Protein AF-A0A4R6YF01-F1 (afdb_monomer_lite)

Organism: NCBI:txid69279

Secondary structure (DSSP, 8-state):
------HHHHHHHHHS----S-TTS--BHHHHHHHHHHHT-TTHHHHHHHHTTSTTGGGSBHHHHHHHHHHHHHHHHTTS-TTS-HHHHHHHHHHHHHHHHHHTT-TT--------

Foldseek 3Di:
DDPDCDPVNVVVVVVPPPPDPPPPAQWWQVSLLVLCVVVVHPCSVLSQVLLVVDPCRRRDTLVVLLVVLVVVLVCVVVVNCVVQDPVNSVSSVVNNVSSVCRRVVNRPDDPPPPDD

Structure (mmCIF, N/CA/C/O backbone):
data_AF-A0A4R6YF01-F1
#
_entry.id   AF-A0A4R6YF01-F1
#
loop_
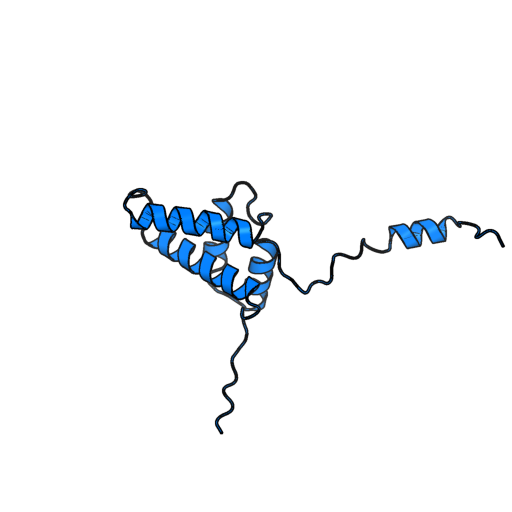_atom_site.group_PDB
_atom_site.id
_atom_site.type_symbol
_atom_site.label_atom_id
_atom_site.label_alt_id
_atom_site.label_comp_id
_atom_site.label_asym_id
_atom_site.label_entity_id
_atom_site.label_seq_id
_atom_site.pdbx_PDB_ins_code
_atom_site.Cartn_x
_atom_site.Cartn_y
_atom_site.Cartn_z
_atom_site.occupancy
_atom_site.B_iso_or_equiv
_atom_site.auth_seq_id
_atom_site.auth_comp_id
_atom_site.auth_asym_id
_atom_site.auth_atom_id
_atom_site.pdbx_PDB_model_num
ATOM 1 N N . MET A 1 1 ? -53.105 -9.543 14.728 1.00 43.69 1 MET A N 1
ATOM 2 C CA . MET A 1 1 ? -52.977 -8.080 14.882 1.00 43.69 1 MET A CA 1
ATOM 3 C C . MET A 1 1 ? -52.207 -7.571 13.670 1.00 43.69 1 MET A C 1
ATOM 5 O O . MET A 1 1 ? -51.077 -8.017 13.506 1.00 43.69 1 MET A O 1
ATOM 9 N N . PRO A 1 2 ? -52.797 -6.772 12.767 1.00 48.25 2 PRO A N 1
ATOM 10 C CA . PRO A 1 2 ? -52.062 -6.227 11.632 1.00 48.25 2 PRO A CA 1
ATOM 11 C C . PRO A 1 2 ? -5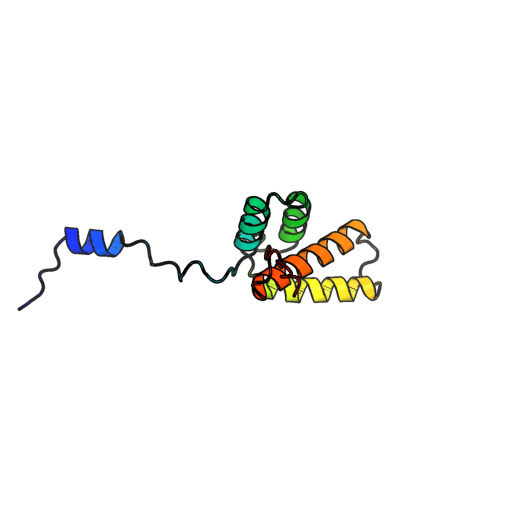1.160 -5.096 12.141 1.00 48.25 2 PRO A C 1
ATOM 13 O O . PRO A 1 2 ? -51.630 -4.195 12.831 1.00 48.25 2 PRO A O 1
ATOM 16 N N . HIS A 1 3 ? -49.859 -5.169 11.864 1.00 54.09 3 HIS A N 1
ATOM 17 C CA . HIS A 1 3 ? -48.935 -4.085 12.188 1.00 54.09 3 HIS A CA 1
ATOM 18 C C . HIS A 1 3 ? -49.202 -2.923 11.229 1.00 54.09 3 HIS A C 1
ATOM 20 O O . HIS A 1 3 ? -48.913 -3.014 10.037 1.00 54.09 3 HIS A O 1
ATOM 26 N N . GLU A 1 4 ? -49.802 -1.855 11.744 1.00 56.19 4 GLU A N 1
ATOM 27 C CA . GLU A 1 4 ? -50.005 -0.612 11.009 1.00 56.19 4 GLU A CA 1
ATOM 28 C C . GLU A 1 4 ? -48.633 0.019 10.739 1.00 56.19 4 GLU A C 1
ATOM 30 O O . GLU A 1 4 ? -47.921 0.437 11.654 1.00 56.19 4 GLU A O 1
ATOM 35 N N . VAL A 1 5 ? -48.219 0.018 9.473 1.00 60.16 5 VAL A N 1
ATOM 36 C CA . VAL A 1 5 ? -46.959 0.621 9.040 1.00 60.16 5 VAL A CA 1
ATOM 37 C C . VAL A 1 5 ? -47.160 2.133 9.019 1.00 60.16 5 VAL A C 1
ATOM 39 O O . VAL A 1 5 ? -47.642 2.704 8.042 1.00 60.16 5 VAL A O 1
ATOM 42 N N . THR A 1 6 ? -46.842 2.791 10.131 1.00 72.81 6 THR A N 1
ATOM 43 C CA . THR A 1 6 ? -46.938 4.247 10.236 1.00 72.81 6 THR A CA 1
ATOM 44 C C . THR A 1 6 ? -45.825 4.916 9.432 1.00 72.81 6 THR A C 1
ATOM 46 O O . THR A 1 6 ? -44.720 4.386 9.275 1.00 72.81 6 THR A O 1
ATOM 49 N N . ARG A 1 7 ? -46.108 6.118 8.916 1.00 62.41 7 ARG A N 1
ATOM 50 C CA . ARG A 1 7 ? -45.147 6.933 8.154 1.00 62.41 7 ARG A CA 1
ATOM 51 C C . ARG A 1 7 ? -43.837 7.143 8.924 1.00 62.41 7 ARG A C 1
ATOM 53 O O . ARG A 1 7 ? -42.765 7.078 8.328 1.00 62.41 7 ARG A O 1
ATOM 60 N N . ASP A 1 8 ? -43.927 7.302 10.240 1.00 65.06 8 ASP A N 1
ATOM 61 C CA . ASP A 1 8 ? -42.770 7.472 11.121 1.00 65.06 8 ASP A CA 1
ATOM 62 C C . ASP A 1 8 ? -41.971 6.174 11.304 1.00 65.06 8 ASP A C 1
ATOM 64 O O . ASP A 1 8 ? -40.744 6.219 11.375 1.00 65.06 8 ASP A O 1
ATOM 68 N N . GLY A 1 9 ? -42.625 5.006 11.283 1.00 63.56 9 GLY A N 1
ATOM 69 C CA . GLY A 1 9 ? -41.950 3.704 11.280 1.00 63.56 9 GLY A CA 1
ATOM 70 C C . GLY A 1 9 ? -41.148 3.458 9.999 1.00 63.56 9 GLY A C 1
ATOM 71 O O . GLY A 1 9 ? -40.024 2.963 10.057 1.00 63.56 9 GLY A O 1
ATOM 72 N N . LEU A 1 10 ? -41.677 3.882 8.845 1.00 66.12 10 LEU A N 1
ATOM 73 C CA . LEU A 1 10 ? -40.956 3.837 7.566 1.00 66.12 10 LEU A CA 1
ATOM 74 C C . LEU A 1 10 ? -39.779 4.812 7.536 1.00 66.12 10 LEU A C 1
ATOM 76 O O . LEU A 1 10 ? -38.696 4.444 7.088 1.00 66.12 10 LEU A O 1
ATOM 80 N N . ILE A 1 11 ? -39.959 6.037 8.040 1.00 63.62 11 ILE A N 1
ATOM 81 C CA . ILE A 1 11 ? -38.863 7.009 8.131 1.00 63.62 11 ILE A CA 1
ATOM 82 C C . ILE A 1 11 ? -37.790 6.493 9.088 1.00 63.62 11 ILE A C 1
ATOM 84 O O . ILE A 1 11 ? -36.619 6.565 8.737 1.00 63.62 11 ILE A O 1
ATOM 88 N N . SER A 1 12 ? -38.155 5.907 10.233 1.00 59.16 12 SER A N 1
ATOM 89 C CA . SER A 1 12 ? -37.211 5.293 11.177 1.00 59.16 12 SER A CA 1
ATOM 90 C C . SER A 1 12 ? -36.440 4.124 10.552 1.00 59.16 12 SER A C 1
ATOM 92 O O . SER A 1 12 ? -35.219 4.071 10.668 1.00 59.16 12 SER A O 1
ATOM 94 N N . ALA A 1 13 ? -37.108 3.247 9.798 1.00 60.91 13 ALA A N 1
ATOM 95 C CA . ALA A 1 13 ? -36.460 2.145 9.083 1.00 60.91 13 ALA A CA 1
ATOM 96 C C . ALA A 1 13 ? -35.530 2.616 7.947 1.00 60.91 13 ALA A C 1
ATOM 98 O O . ALA A 1 13 ? -34.523 1.972 7.672 1.00 60.91 13 ALA A O 1
ATOM 99 N N . LEU A 1 14 ? -35.835 3.748 7.301 1.00 58.09 14 LEU A N 1
ATOM 100 C CA . LEU A 1 14 ? -34.994 4.350 6.256 1.00 58.09 14 LEU A CA 1
ATOM 101 C C . LEU A 1 14 ? -33.888 5.269 6.815 1.00 58.09 14 LEU A C 1
ATOM 103 O O . LEU A 1 14 ? -32.897 5.519 6.132 1.00 58.09 14 LEU A O 1
ATOM 107 N N . THR A 1 15 ? -34.048 5.783 8.041 1.00 56.84 15 THR A N 1
ATOM 108 C CA . THR A 1 15 ? -33.043 6.593 8.763 1.00 56.84 15 THR A CA 1
ATOM 109 C C . THR A 1 15 ? -32.159 5.775 9.691 1.00 56.84 15 THR A C 1
ATOM 111 O O . THR A 1 15 ? -31.113 6.279 10.112 1.00 56.84 15 THR A O 1
ATOM 114 N N . GLN A 1 16 ? -32.490 4.504 9.945 1.00 49.59 16 GLN A N 1
ATOM 115 C CA . GLN A 1 16 ? -31.484 3.500 10.261 1.00 49.59 16 GLN A CA 1
ATOM 116 C C . GLN A 1 16 ? -30.505 3.501 9.091 1.00 49.59 16 GLN A C 1
ATOM 118 O O . GLN A 1 16 ? -30.746 2.881 8.056 1.00 49.59 16 GLN A O 1
ATOM 123 N N . LYS A 1 17 ? -29.420 4.280 9.239 1.00 48.25 17 LYS A N 1
ATOM 124 C CA . LYS A 1 17 ? -28.246 4.227 8.367 1.00 48.25 17 LYS A CA 1
ATOM 125 C C . LYS A 1 17 ? -28.054 2.754 8.039 1.00 48.25 17 LYS A C 1
ATOM 127 O O . LYS A 1 17 ? -27.967 1.994 9.009 1.00 48.25 17 LYS A O 1
ATOM 132 N N . PRO A 1 18 ? -28.022 2.356 6.750 1.00 46.59 18 PRO A N 1
ATOM 133 C CA . PRO A 1 18 ? -27.778 0.968 6.398 1.00 46.59 18 PRO A CA 1
ATOM 134 C C . PRO A 1 18 ? -26.582 0.573 7.231 1.00 46.59 18 PRO A C 1
ATOM 136 O O . PRO A 1 18 ? -25.574 1.286 7.195 1.00 46.59 18 PRO A O 1
ATOM 139 N N . THR A 1 19 ? -26.771 -0.413 8.103 1.00 46.88 19 THR A N 1
ATOM 140 C CA . THR A 1 19 ? -25.764 -0.828 9.062 1.00 46.88 19 THR A CA 1
ATOM 141 C C . THR A 1 19 ? -24.608 -1.296 8.205 1.00 46.88 19 THR A C 1
ATOM 143 O O . THR A 1 19 ? -24.588 -2.412 7.689 1.00 46.88 19 THR A O 1
ATOM 146 N N . LEU A 1 20 ? -23.695 -0.358 7.939 1.00 46.84 20 LEU A N 1
ATOM 147 C CA . LEU A 1 20 ? -22.401 -0.612 7.357 1.00 46.84 20 LEU A CA 1
ATOM 148 C C . LEU A 1 20 ? -21.881 -1.765 8.199 1.00 46.84 20 LEU A C 1
ATOM 150 O O . LEU A 1 20 ? -21.994 -1.714 9.430 1.00 46.84 20 LEU A O 1
ATOM 154 N N . ARG A 1 21 ? -21.435 -2.833 7.529 1.00 45.91 21 ARG A N 1
ATOM 155 C CA . ARG A 1 21 ? -20.826 -3.993 8.187 1.00 45.91 21 ARG A CA 1
ATOM 156 C C . ARG A 1 21 ? -19.962 -3.496 9.347 1.00 45.91 21 ARG A C 1
ATOM 158 O O . ARG A 1 21 ? -19.368 -2.425 9.174 1.00 45.91 21 ARG A O 1
ATOM 165 N N . PRO A 1 22 ? -19.905 -4.221 10.482 1.00 45.22 22 PRO A N 1
ATOM 166 C CA . PRO A 1 22 ? -19.083 -3.816 11.611 1.00 45.22 22 PRO A CA 1
ATOM 167 C C . PRO A 1 22 ? -17.763 -3.271 11.078 1.00 45.22 22 PRO A C 1
ATOM 169 O O . PRO A 1 22 ? -17.135 -3.900 10.224 1.00 45.22 22 PRO A O 1
ATOM 172 N N . LEU A 1 23 ? -17.445 -2.045 11.482 1.00 49.19 23 LEU A N 1
ATOM 173 C CA . LEU A 1 23 ? -16.282 -1.260 11.079 1.00 49.19 23 LEU A CA 1
ATOM 174 C C . LEU A 1 23 ? -14.989 -1.916 11.613 1.00 49.19 23 LEU A C 1
ATOM 176 O O . LEU A 1 23 ? -14.190 -1.262 12.268 1.00 49.19 23 LEU A O 1
ATOM 180 N N . THR A 1 24 ? -14.840 -3.230 11.459 1.00 56.91 24 THR A N 1
ATOM 181 C CA . THR A 1 24 ? -13.794 -4.048 12.075 1.00 56.91 24 THR A CA 1
ATOM 182 C C . THR A 1 24 ? -12.818 -4.590 11.046 1.00 56.91 24 THR A C 1
ATOM 184 O O . THR A 1 24 ? -11.677 -4.853 11.401 1.00 56.91 24 THR A O 1
ATOM 187 N N . GLU A 1 25 ? -13.212 -4.704 9.777 1.00 68.38 25 GLU A N 1
ATOM 188 C CA . GLU A 1 25 ? -12.315 -5.168 8.719 1.00 68.38 25 GLU A CA 1
ATOM 189 C C . GLU A 1 25 ? -12.116 -4.064 7.671 1.00 68.38 25 GLU A C 1
ATOM 191 O O . GLU A 1 25 ? -13.039 -3.764 6.908 1.00 68.38 25 GLU A O 1
ATOM 196 N N . PRO A 1 26 ? -10.943 -3.410 7.640 1.00 80.81 26 PRO A N 1
ATOM 197 C CA . PRO A 1 26 ? -10.581 -2.504 6.555 1.00 80.81 26 PRO A CA 1
ATOM 198 C C . PRO A 1 26 ? -10.553 -3.271 5.227 1.00 80.81 26 PRO A C 1
ATOM 200 O O . PRO A 1 26 ? -9.905 -4.308 5.107 1.00 80.81 26 PRO A O 1
ATOM 203 N N . LEU A 1 27 ? -11.263 -2.761 4.215 1.00 88.50 27 LEU A N 1
ATOM 204 C CA . LEU A 1 27 ? -11.434 -3.443 2.922 1.00 88.50 27 LEU A CA 1
ATOM 205 C C . LEU A 1 27 ? -10.901 -2.623 1.749 1.00 88.50 27 LEU A C 1
ATOM 207 O O . LEU A 1 27 ? -10.557 -3.184 0.704 1.00 88.50 27 LEU A O 1
ATOM 211 N N . LEU A 1 28 ? -10.844 -1.300 1.897 1.00 93.81 28 LEU A N 1
ATOM 2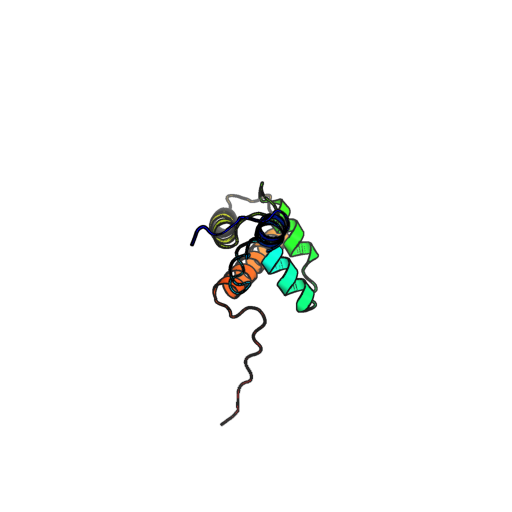12 C CA . LEU A 1 28 ? -10.522 -0.364 0.828 1.00 93.81 28 LEU A CA 1
ATOM 213 C C . LEU A 1 28 ? -9.269 0.453 1.153 1.00 93.81 28 LEU A C 1
ATOM 215 O O . LEU A 1 28 ? -8.933 0.695 2.309 1.00 93.81 28 LEU A O 1
ATOM 219 N N . LEU A 1 29 ? -8.600 0.961 0.118 1.00 95.12 29 LEU A N 1
ATOM 220 C CA . LEU A 1 29 ? -7.390 1.779 0.281 1.00 95.12 29 LEU A CA 1
ATOM 221 C C . LEU A 1 29 ? -7.642 3.092 1.042 1.00 95.12 29 LEU A C 1
ATOM 223 O O . LEU A 1 29 ? -6.744 3.610 1.706 1.00 95.12 29 LEU A O 1
ATOM 227 N N . ARG A 1 30 ? -8.867 3.629 1.000 1.00 94.25 30 ARG A N 1
ATOM 228 C CA . ARG A 1 30 ? -9.278 4.747 1.867 1.00 94.25 30 ARG A CA 1
ATOM 229 C C . ARG A 1 30 ? -9.255 4.404 3.358 1.00 94.25 30 ARG A C 1
ATOM 231 O O . ARG A 1 30 ? -9.002 5.309 4.150 1.00 94.25 30 ARG A O 1
ATOM 238 N N . ASP A 1 31 ? -9.489 3.145 3.721 1.00 91.56 31 ASP A N 1
ATOM 239 C CA . ASP A 1 31 ? -9.472 2.697 5.114 1.00 91.56 31 ASP A CA 1
ATOM 240 C C . ASP A 1 31 ? -8.022 2.668 5.608 1.00 91.56 31 ASP A C 1
ATOM 242 O O . ASP A 1 31 ? -7.706 3.285 6.622 1.00 91.56 31 ASP A O 1
ATOM 246 N N . VAL A 1 32 ? -7.108 2.107 4.805 1.00 91.88 32 VAL A N 1
ATOM 247 C CA . VAL A 1 32 ? -5.654 2.157 5.054 1.00 91.88 32 VAL A CA 1
ATOM 248 C C . VAL A 1 32 ? -5.176 3.603 5.212 1.00 91.88 32 VAL A C 1
ATOM 250 O O . VAL A 1 32 ? -4.481 3.941 6.168 1.00 91.88 32 VAL A O 1
ATOM 253 N N . LEU A 1 33 ? -5.599 4.502 4.315 1.00 93.44 33 LEU A N 1
ATOM 254 C CA . LEU A 1 33 ? -5.256 5.922 4.396 1.00 93.44 33 LEU A CA 1
ATOM 255 C C . LEU A 1 33 ? -5.780 6.586 5.683 1.00 93.44 33 LEU A C 1
ATOM 257 O O . LEU A 1 33 ? -5.112 7.464 6.234 1.00 93.44 33 LEU A O 1
ATOM 261 N N . ALA A 1 34 ? -6.976 6.215 6.146 1.00 90.06 34 ALA A N 1
ATOM 262 C CA . ALA A 1 34 ? -7.526 6.711 7.403 1.00 90.06 34 ALA A CA 1
ATOM 263 C C . ALA A 1 34 ? -6.702 6.216 8.602 1.00 90.06 34 ALA A C 1
ATOM 265 O O . ALA A 1 34 ? -6.355 7.028 9.459 1.00 90.06 34 ALA A O 1
ATOM 266 N N . MET A 1 35 ? -6.307 4.940 8.609 1.00 89.31 35 MET A N 1
ATOM 267 C CA . MET A 1 35 ? -5.451 4.360 9.650 1.00 89.31 35 MET A CA 1
ATOM 268 C C . MET A 1 35 ? -4.071 5.037 9.695 1.00 89.31 35 MET A C 1
ATOM 270 O O . MET A 1 35 ? -3.627 5.459 10.761 1.00 89.31 35 MET A O 1
ATOM 274 N N . LYS A 1 36 ? -3.424 5.253 8.539 1.00 91.38 36 LYS A N 1
ATOM 275 C CA . LYS A 1 36 ? -2.147 5.995 8.440 1.00 91.38 36 LYS A CA 1
ATOM 276 C C . LYS A 1 36 ? -2.253 7.410 9.016 1.00 91.38 36 LYS A C 1
ATOM 278 O O . LYS A 1 36 ? -1.378 7.862 9.748 1.00 91.38 36 LYS A O 1
ATOM 283 N N . ARG A 1 37 ? -3.354 8.114 8.723 1.00 89.50 37 ARG A N 1
ATOM 284 C CA . ARG A 1 37 ? -3.626 9.458 9.267 1.00 89.50 37 ARG A CA 1
ATOM 285 C C . ARG A 1 37 ? -3.803 9.459 10.776 1.00 89.50 37 ARG A C 1
ATOM 287 O O . ARG A 1 37 ? -3.277 10.352 11.426 1.00 89.50 37 ARG A O 1
ATOM 294 N N . GLN A 1 38 ? -4.538 8.490 11.314 1.00 86.94 38 GLN A N 1
ATOM 295 C CA . GLN A 1 38 ? -4.743 8.361 12.757 1.00 86.94 38 GLN A CA 1
ATOM 296 C C . GLN A 1 38 ? -3.426 8.099 13.494 1.00 86.94 38 GLN A C 1
ATOM 298 O O . GLN A 1 38 ? -3.233 8.630 14.581 1.00 86.94 38 GLN A O 1
ATOM 303 N N . ARG A 1 39 ? -2.503 7.353 12.874 1.00 84.31 39 ARG A N 1
ATOM 304 C CA . ARG A 1 39 ? -1.166 7.078 13.420 1.00 84.31 39 ARG A CA 1
ATOM 305 C C . ARG A 1 39 ? -0.185 8.254 13.308 1.00 84.31 39 ARG A C 1
ATOM 307 O O . ARG A 1 39 ? 0.829 8.263 13.995 1.00 84.31 39 ARG A O 1
ATOM 314 N N . GLY A 1 40 ? -0.471 9.249 12.466 1.00 86.19 40 GLY A N 1
ATOM 315 C CA . GLY A 1 40 ? 0.446 10.368 12.222 1.00 86.19 40 GLY A CA 1
ATOM 316 C C . GLY A 1 40 ? 1.595 10.024 11.269 1.00 86.19 40 GLY A C 1
ATOM 317 O O . GLY A 1 40 ? 2.678 10.591 11.374 1.00 86.19 40 GLY A O 1
ATOM 318 N N . ASP A 1 41 ? 1.366 9.099 10.338 1.00 87.38 41 ASP A N 1
ATOM 319 C CA . ASP A 1 41 ? 2.363 8.693 9.350 1.00 87.38 41 ASP A CA 1
ATOM 320 C C . ASP A 1 41 ? 2.819 9.840 8.434 1.00 87.38 41 ASP A C 1
ATOM 322 O O . ASP A 1 41 ? 2.010 10.593 7.887 1.00 87.38 41 ASP A O 1
ATOM 326 N N . ASN A 1 42 ? 4.124 9.905 8.166 1.00 90.19 42 ASN A N 1
ATOM 327 C CA . ASN A 1 42 ? 4.727 10.938 7.314 1.00 90.19 42 ASN A CA 1
ATOM 328 C C . ASN A 1 42 ? 4.700 10.604 5.809 1.00 90.19 42 ASN A C 1
ATOM 330 O O . ASN A 1 42 ? 4.908 11.476 4.967 1.00 90.19 42 ASN A O 1
ATOM 334 N N . ASP A 1 43 ? 4.426 9.355 5.438 1.00 90.44 43 ASP A N 1
ATOM 335 C CA . ASP A 1 43 ? 4.466 8.848 4.059 1.00 90.44 43 ASP A CA 1
ATOM 336 C C . ASP A 1 43 ? 3.090 8.857 3.356 1.00 90.44 43 ASP A C 1
ATOM 338 O O . ASP A 1 43 ? 2.937 8.339 2.247 1.00 90.44 43 ASP A O 1
ATOM 342 N N . ILE A 1 44 ? 2.087 9.519 3.947 1.00 93.31 44 ILE A N 1
ATOM 343 C CA . ILE A 1 44 ? 0.718 9.639 3.413 1.00 93.31 44 ILE A CA 1
ATOM 344 C C . ILE A 1 44 ? 0.691 10.144 1.961 1.00 93.31 44 ILE A C 1
ATOM 346 O O . ILE A 1 44 ? -0.147 9.713 1.162 1.00 93.31 44 ILE A O 1
ATOM 350 N N . ALA A 1 45 ? 1.576 11.079 1.608 1.00 93.75 45 ALA A N 1
ATOM 351 C CA . ALA A 1 45 ? 1.663 11.604 0.248 1.00 93.75 45 ALA A CA 1
ATOM 352 C C . ALA A 1 45 ? 2.094 10.516 -0.750 1.00 93.75 45 ALA A C 1
ATOM 354 O O . ALA A 1 45 ? 1.437 10.342 -1.776 1.00 93.75 45 ALA A O 1
ATOM 355 N N . GLY A 1 46 ? 3.122 9.733 -0.407 1.00 92.56 46 GLY A N 1
ATOM 356 C CA . GLY A 1 46 ? 3.598 8.620 -1.230 1.00 92.56 46 GLY A CA 1
ATOM 357 C C . GLY A 1 46 ? 2.546 7.523 -1.377 1.00 92.56 46 GLY A C 1
ATOM 358 O O . GLY A 1 46 ? 2.304 7.050 -2.485 1.00 92.56 46 GLY A O 1
ATOM 359 N N . PHE A 1 47 ? 1.831 7.194 -0.298 1.00 94.75 47 PHE A N 1
ATOM 360 C CA . PHE A 1 47 ? 0.718 6.243 -0.349 1.00 94.75 47 PHE A CA 1
ATOM 361 C C . PHE A 1 47 ? -0.374 6.687 -1.339 1.00 94.75 47 PHE A C 1
ATOM 363 O O . PHE A 1 47 ? -0.858 5.899 -2.153 1.00 94.75 47 PHE A O 1
ATOM 370 N N . LYS A 1 48 ? -0.747 7.974 -1.315 1.00 95.31 48 LYS A N 1
ATOM 371 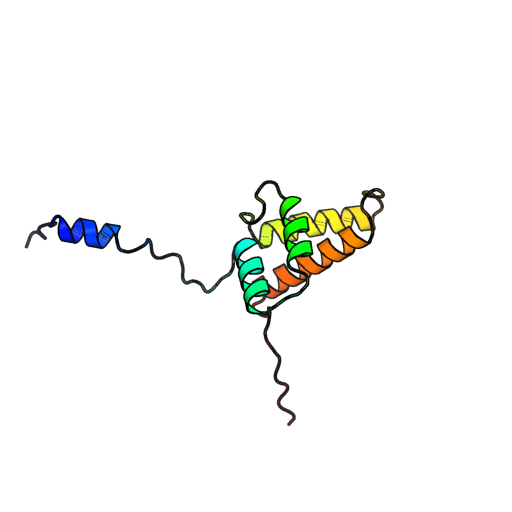C CA . LYS A 1 48 ? -1.738 8.539 -2.246 1.00 95.31 48 LYS A CA 1
ATOM 372 C C . LYS A 1 48 ? -1.269 8.526 -3.695 1.00 95.31 48 LYS A C 1
ATOM 374 O O . LYS A 1 48 ? -2.097 8.334 -4.581 1.00 95.31 48 LYS A O 1
ATOM 379 N N . GLU A 1 49 ? 0.012 8.767 -3.942 1.00 95.19 49 GLU A N 1
ATOM 380 C CA . GLU A 1 49 ? 0.578 8.685 -5.289 1.00 95.19 49 GLU A CA 1
ATOM 381 C C . GLU A 1 49 ? 0.464 7.269 -5.845 1.00 95.19 49 GLU A C 1
ATOM 383 O O . GLU A 1 49 ? -0.057 7.108 -6.944 1.00 95.19 49 GLU A O 1
ATOM 388 N N . VAL A 1 50 ? 0.823 6.252 -5.056 1.00 95.25 50 VAL A N 1
ATOM 389 C CA . VAL A 1 50 ? 0.665 4.846 -5.458 1.00 95.25 50 VAL A CA 1
ATOM 390 C C . VAL A 1 50 ? -0.810 4.504 -5.687 1.00 95.25 50 VAL A C 1
ATOM 392 O O . VAL A 1 50 ? -1.151 3.853 -6.670 1.00 95.25 50 VAL A O 1
ATOM 395 N N . CYS A 1 51 ? -1.723 5.015 -4.852 1.00 95.31 51 CYS A N 1
ATOM 396 C CA . CYS A 1 51 ? -3.159 4.824 -5.068 1.00 95.31 51 CYS A CA 1
ATOM 397 C C . CYS A 1 51 ? -3.632 5.355 -6.433 1.00 95.31 51 CYS A C 1
ATOM 399 O O . CYS A 1 51 ? -4.536 4.772 -7.023 1.00 95.31 51 CYS A O 1
ATOM 401 N N . ARG A 1 52 ? -3.042 6.441 -6.955 1.00 94.88 52 ARG A N 1
ATOM 402 C CA . ARG A 1 52 ? -3.412 7.015 -8.265 1.00 94.88 52 ARG A CA 1
ATOM 403 C C . ARG A 1 52 ? -2.992 6.147 -9.451 1.00 94.88 52 ARG A C 1
ATOM 405 O O . ARG A 1 52 ? -3.488 6.375 -10.548 1.00 94.88 52 ARG A O 1
ATOM 412 N N . GLU A 1 53 ? -2.118 5.164 -9.247 1.00 92.81 53 GLU A N 1
ATOM 413 C CA . GLU A 1 53 ? -1.753 4.197 -10.289 1.00 92.81 53 GLU A CA 1
ATOM 414 C C . GLU A 1 53 ? -2.904 3.226 -10.605 1.00 92.81 53 GLU A C 1
ATOM 416 O O . GLU A 1 53 ? -2.933 2.615 -11.673 1.00 92.81 53 GLU A O 1
ATOM 421 N N . PHE A 1 54 ? -3.881 3.095 -9.702 1.00 93.06 54 PHE A N 1
ATOM 422 C CA . PHE A 1 54 ? -5.064 2.267 -9.905 1.00 93.06 54 PHE A CA 1
ATOM 423 C C . PHE A 1 54 ? -6.220 3.082 -10.489 1.00 93.06 54 PHE A C 1
ATOM 425 O O . PHE A 1 54 ? -6.527 4.171 -10.007 1.00 93.06 54 PHE A O 1
ATOM 432 N N . ALA A 1 55 ? -6.959 2.501 -11.441 1.00 89.81 55 ALA A N 1
ATOM 433 C CA . ALA A 1 55 ? -8.139 3.137 -12.042 1.00 89.81 55 ALA A CA 1
ATOM 434 C C . ALA A 1 55 ? -9.198 3.556 -11.002 1.00 89.81 55 ALA A C 1
ATOM 436 O O . ALA A 1 55 ? -9.837 4.595 -11.140 1.00 89.81 55 ALA A O 1
ATOM 437 N N . TYR A 1 56 ? -9.357 2.766 -9.936 1.00 86.50 56 TYR A N 1
ATOM 438 C CA . TYR A 1 56 ? -10.310 3.039 -8.856 1.00 86.50 56 TYR A CA 1
ATOM 439 C C . TYR A 1 56 ? -9.738 3.896 -7.719 1.00 86.50 56 TYR A C 1
ATOM 441 O O . TYR A 1 56 ? -10.469 4.242 -6.787 1.00 86.50 56 TYR A O 1
ATOM 449 N N . GLY A 1 57 ? -8.454 4.262 -7.769 1.00 94.25 57 GLY A N 1
ATOM 450 C CA . GLY A 1 57 ? -7.830 5.083 -6.740 1.00 94.25 57 GLY A CA 1
ATOM 451 C C . GLY A 1 57 ? -8.016 4.513 -5.330 1.00 94.25 57 GLY A C 1
ATOM 452 O O . GLY A 1 57 ? -7.931 3.309 -5.096 1.00 94.25 57 GLY A O 1
ATOM 453 N N . LEU A 1 58 ? -8.375 5.393 -4.391 1.00 93.81 58 LEU A N 1
ATOM 454 C CA . LEU A 1 58 ? -8.670 5.044 -2.994 1.00 93.81 58 LEU A CA 1
ATOM 455 C C . LEU A 1 58 ? -9.917 4.155 -2.801 1.00 93.81 58 LEU A C 1
ATOM 457 O O . LEU A 1 58 ? -10.122 3.630 -1.707 1.00 93.81 58 LEU A O 1
ATOM 461 N N . ASN A 1 59 ? -10.750 3.988 -3.833 1.00 94.25 59 ASN A N 1
ATOM 462 C CA . ASN A 1 59 ? -11.913 3.099 -3.795 1.00 94.25 59 ASN A CA 1
ATOM 463 C C . ASN A 1 59 ? -11.569 1.658 -4.208 1.00 94.25 59 ASN A C 1
ATOM 465 O O . ASN A 1 59 ? -12.453 0.805 -4.206 1.00 94.25 59 ASN A O 1
ATOM 469 N N . GLY A 1 60 ? -10.311 1.375 -4.563 1.00 92.12 60 GLY A N 1
ATOM 470 C CA . GLY A 1 60 ? -9.835 0.014 -4.789 1.00 92.12 60 GLY A CA 1
ATOM 471 C C . GLY A 1 60 ? -9.818 -0.818 -3.504 1.00 92.12 60 GLY A C 1
ATOM 472 O O . GLY A 1 60 ? -9.603 -0.294 -2.408 1.00 92.12 60 GLY A O 1
ATOM 473 N N . THR A 1 61 ? -10.030 -2.126 -3.647 1.00 95.62 61 THR A N 1
ATOM 474 C CA . THR A 1 61 ? -9.898 -3.094 -2.547 1.00 95.62 61 THR A CA 1
ATOM 475 C C . THR A 1 61 ? -8.436 -3.325 -2.186 1.00 95.62 61 THR A C 1
ATOM 477 O O . THR A 1 61 ? -7.605 -3.424 -3.093 1.00 95.62 61 THR A O 1
ATOM 480 N N . ILE A 1 62 ? -8.142 -3.525 -0.902 1.00 94.88 62 ILE A N 1
ATOM 481 C CA . ILE A 1 62 ? -6.785 -3.788 -0.401 1.00 94.88 62 ILE A CA 1
ATOM 482 C C . ILE A 1 62 ? -6.193 -5.045 -1.058 1.00 94.88 62 ILE A C 1
ATOM 484 O O . ILE A 1 62 ? -5.122 -4.982 -1.655 1.00 94.88 62 ILE A O 1
ATOM 488 N N . SER A 1 63 ? -6.920 -6.167 -1.053 1.00 94.38 63 SER A N 1
ATOM 489 C CA . SER A 1 63 ? -6.435 -7.437 -1.619 1.00 94.38 63 SER A CA 1
ATOM 490 C C . SER A 1 63 ? -6.142 -7.347 -3.121 1.00 94.38 63 SER A C 1
ATOM 492 O O . SER A 1 63 ? -5.112 -7.832 -3.587 1.00 94.38 63 SER A O 1
ATOM 494 N N . GLY A 1 64 ? -7.017 -6.683 -3.888 1.00 94.81 64 GLY A N 1
ATOM 495 C CA . GLY A 1 64 ? -6.797 -6.458 -5.320 1.00 94.81 64 GLY A CA 1
ATOM 496 C C . GLY A 1 64 ? -5.584 -5.565 -5.599 1.00 94.81 64 GLY A C 1
ATOM 497 O O . GLY A 1 64 ? -4.810 -5.845 -6.516 1.00 94.81 64 GLY A O 1
ATOM 498 N N . ALA A 1 65 ? -5.381 -4.527 -4.782 1.00 96.44 65 ALA A N 1
ATOM 499 C CA . ALA A 1 65 ? -4.233 -3.636 -4.891 1.00 96.44 65 ALA A CA 1
ATOM 500 C C . ALA A 1 65 ? -2.912 -4.353 -4.572 1.00 96.44 65 ALA A C 1
ATOM 502 O O . ALA A 1 65 ? -1.958 -4.205 -5.335 1.00 96.44 65 ALA A O 1
ATOM 503 N N . ILE A 1 66 ? -2.870 -5.180 -3.518 1.00 97.06 66 ILE A N 1
ATOM 504 C CA . ILE A 1 66 ? -1.711 -6.028 -3.182 1.00 97.06 66 ILE A CA 1
ATOM 505 C C . ILE A 1 66 ? -1.363 -6.938 -4.359 1.00 97.06 66 ILE A C 1
ATOM 507 O O . ILE A 1 66 ? -0.218 -6.961 -4.810 1.00 97.06 66 ILE A O 1
ATOM 511 N N . TRP A 1 67 ? -2.352 -7.668 -4.886 1.00 96.75 67 TRP A N 1
ATOM 512 C CA . TRP A 1 67 ? -2.121 -8.602 -5.984 1.00 96.75 67 TRP A CA 1
ATOM 513 C C . TRP A 1 67 ? -1.523 -7.901 -7.208 1.00 96.75 67 TRP A C 1
ATOM 515 O O . TRP A 1 67 ? -0.491 -8.337 -7.722 1.00 96.75 67 TRP A O 1
ATOM 525 N N . ALA A 1 68 ? -2.131 -6.795 -7.646 1.00 96.06 68 ALA A N 1
ATOM 526 C CA . ALA A 1 68 ? -1.666 -6.042 -8.807 1.00 96.06 68 ALA A CA 1
ATOM 527 C C . ALA A 1 68 ? -0.263 -5.460 -8.582 1.00 96.06 68 ALA A C 1
ATOM 529 O O . ALA A 1 68 ? 0.609 -5.587 -9.445 1.00 96.06 68 ALA A O 1
ATOM 530 N N . MET A 1 69 ? -0.020 -4.888 -7.402 1.00 96.25 69 MET A N 1
ATOM 531 C CA . MET A 1 69 ? 1.260 -4.276 -7.069 1.00 96.25 69 MET A CA 1
ATOM 532 C C . MET A 1 69 ? 2.393 -5.304 -7.028 1.00 96.25 69 MET A C 1
ATOM 534 O O . MET A 1 69 ? 3.465 -5.059 -7.579 1.00 96.25 69 MET A O 1
ATOM 538 N N . ASN A 1 70 ? 2.136 -6.497 -6.489 1.00 97.19 70 ASN A N 1
ATOM 539 C CA . ASN A 1 70 ? 3.092 -7.603 -6.509 1.00 97.19 70 ASN A CA 1
ATOM 540 C C . ASN A 1 70 ? 3.455 -8.041 -7.939 1.00 97.19 70 ASN A C 1
ATOM 542 O O . ASN A 1 70 ? 4.619 -8.347 -8.208 1.00 97.19 70 ASN A O 1
ATOM 546 N N . GLN A 1 71 ? 2.512 -8.012 -8.890 1.00 96.25 71 GLN A N 1
ATOM 547 C CA . GLN A 1 71 ? 2.837 -8.273 -10.300 1.00 96.25 71 GLN A CA 1
ATOM 548 C C . GLN A 1 71 ? 3.730 -7.179 -10.901 1.00 96.25 71 GLN A C 1
ATOM 550 O O . GLN A 1 71 ? 4.656 -7.488 -11.655 1.00 96.25 71 GLN A O 1
ATOM 555 N N . TRP A 1 72 ? 3.483 -5.909 -10.572 1.00 95.12 72 TRP A N 1
ATOM 556 C CA . TRP A 1 72 ? 4.280 -4.786 -11.076 1.00 95.12 72 TRP A CA 1
ATOM 557 C C . TRP A 1 72 ? 5.690 -4.765 -10.493 1.00 95.12 72 TRP A C 1
ATOM 559 O O . TRP A 1 72 ? 6.647 -4.588 -11.244 1.00 95.12 72 TRP A O 1
ATOM 569 N N . ILE A 1 73 ? 5.825 -5.022 -9.191 1.00 95.25 73 ILE A N 1
ATOM 570 C CA . ILE A 1 73 ? 7.115 -5.182 -8.514 1.00 95.25 73 ILE A CA 1
ATOM 571 C C . ILE A 1 73 ? 7.896 -6.327 -9.163 1.00 95.25 73 ILE A C 1
ATOM 573 O O . ILE A 1 73 ? 9.020 -6.130 -9.614 1.00 95.25 73 ILE A O 1
ATOM 577 N N . LYS A 1 74 ? 7.269 -7.497 -9.335 1.00 96.38 74 LYS A N 1
ATOM 578 C CA . LYS A 1 74 ? 7.895 -8.644 -10.009 1.00 96.38 74 LYS A CA 1
ATOM 579 C C . LYS A 1 74 ? 8.320 -8.320 -11.444 1.00 96.38 74 LYS A C 1
ATOM 581 O O . LYS A 1 74 ? 9.340 -8.813 -11.921 1.00 96.38 74 LYS A O 1
ATOM 586 N N . ALA A 1 75 ? 7.535 -7.530 -12.175 1.00 94.50 75 ALA A N 1
ATOM 587 C CA . ALA A 1 75 ? 7.900 -7.094 -13.518 1.00 94.50 75 ALA A CA 1
ATOM 588 C C . ALA A 1 75 ? 9.106 -6.145 -13.510 1.00 94.50 75 ALA A C 1
ATOM 590 O O . ALA A 1 75 ? 9.989 -6.300 -14.353 1.00 94.50 75 ALA A O 1
ATOM 591 N N . ALA A 1 76 ? 9.162 -5.213 -12.562 1.00 94.00 76 ALA A N 1
ATOM 592 C CA . ALA A 1 76 ? 10.280 -4.294 -12.401 1.00 94.00 76 ALA A CA 1
ATOM 593 C C . ALA A 1 76 ? 11.570 -5.007 -11.982 1.00 94.00 76 ALA A C 1
ATOM 595 O O . ALA A 1 76 ? 12.609 -4.763 -12.591 1.00 94.00 76 ALA A O 1
ATOM 596 N N . ASP A 1 77 ? 11.486 -5.951 -11.043 1.00 92.62 77 ASP A N 1
ATOM 597 C CA . ASP A 1 77 ? 12.623 -6.766 -10.592 1.00 92.62 77 ASP A CA 1
ATOM 598 C C . ASP A 1 77 ? 13.195 -7.631 -11.722 1.00 92.62 77 ASP A C 1
ATOM 600 O O . ASP A 1 77 ? 14.395 -7.876 -11.786 1.00 92.62 77 ASP A O 1
ATOM 604 N N . ALA A 1 78 ? 12.346 -8.039 -12.668 1.00 95.25 78 ALA A N 1
ATOM 605 C CA . ALA A 1 78 ? 12.753 -8.727 -13.890 1.00 95.25 78 ALA A CA 1
ATOM 606 C C . ALA A 1 78 ? 13.278 -7.781 -14.993 1.00 95.25 78 ALA A C 1
ATOM 608 O O . ALA A 1 78 ? 13.435 -8.207 -16.136 1.00 95.25 78 ALA A O 1
ATOM 609 N N . GLY A 1 79 ? 13.476 -6.490 -14.706 1.00 92.94 79 GLY A N 1
ATOM 610 C CA . GLY A 1 79 ? 13.955 -5.497 -15.672 1.00 92.94 79 GLY A CA 1
ATOM 611 C C . GLY A 1 79 ? 12.937 -5.103 -16.747 1.00 92.94 79 GLY A C 1
ATOM 612 O O . GLY A 1 79 ? 13.297 -4.446 -17.718 1.00 92.94 79 GLY A O 1
ATOM 613 N N . ARG A 1 80 ? 11.654 -5.467 -16.597 1.00 92.94 80 ARG A N 1
ATOM 614 C CA . ARG A 1 80 ? 10.594 -5.184 -17.590 1.00 92.94 80 ARG A CA 1
ATOM 615 C C . ARG A 1 80 ? 9.973 -3.791 -17.448 1.00 92.94 80 ARG A C 1
ATOM 617 O O . ARG A 1 80 ? 9.073 -3.450 -18.209 1.00 92.94 80 ARG A O 1
ATOM 624 N N . GLN A 1 81 ? 10.426 -3.002 -16.472 1.00 91.00 81 GLN A N 1
ATOM 625 C CA . GLN A 1 81 ? 9.989 -1.620 -16.239 1.00 91.00 81 GLN A CA 1
ATOM 626 C C . GLN A 1 81 ? 11.182 -0.678 -15.966 1.00 91.00 81 GLN A C 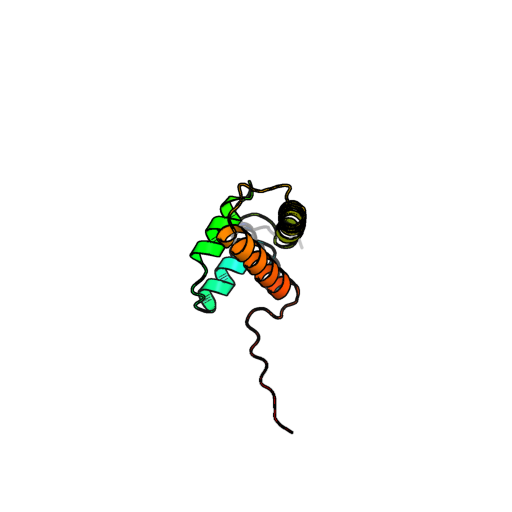1
ATOM 628 O O . GLN A 1 81 ? 11.229 -0.054 -14.906 1.00 91.00 81 GLN A O 1
ATOM 633 N N . PRO A 1 82 ? 12.158 -0.544 -16.887 1.00 90.19 82 PRO A N 1
ATOM 634 C CA . PRO A 1 82 ? 13.367 0.257 -16.655 1.00 90.19 82 PRO A CA 1
ATOM 635 C C . PRO A 1 82 ? 13.099 1.762 -16.491 1.00 90.19 82 PRO A C 1
ATOM 637 O O . PRO A 1 82 ? 13.924 2.477 -15.935 1.00 90.19 82 PRO A O 1
ATOM 640 N N . TRP A 1 83 ? 11.945 2.254 -16.953 1.00 91.06 83 TRP A N 1
ATOM 641 C CA . TRP A 1 83 ? 11.533 3.653 -16.791 1.00 91.06 83 TRP A CA 1
ATOM 642 C C . TRP A 1 83 ? 10.981 3.971 -15.394 1.00 91.06 83 TRP A C 1
ATOM 644 O O . TRP A 1 83 ? 10.769 5.140 -15.075 1.00 91.06 83 TRP A O 1
ATOM 654 N N . VAL A 1 84 ? 10.704 2.961 -14.561 1.00 89.88 84 VAL A N 1
ATOM 655 C CA . VAL A 1 84 ? 10.198 3.183 -13.204 1.00 89.88 84 VAL A CA 1
ATOM 656 C C . VAL A 1 84 ? 11.378 3.342 -12.255 1.00 89.88 84 VAL A C 1
ATOM 658 O O . VAL A 1 84 ? 12.126 2.400 -12.006 1.00 89.88 84 VAL A O 1
ATOM 661 N N . GLY A 1 85 ? 11.535 4.548 -11.709 1.00 91.31 85 GLY A N 1
ATOM 662 C CA . GLY A 1 85 ? 12.635 4.871 -10.806 1.00 91.31 85 GLY A CA 1
ATOM 663 C C . GLY A 1 85 ? 12.588 4.099 -9.484 1.00 91.31 85 GLY A C 1
ATOM 664 O O . GLY A 1 85 ? 11.524 3.692 -9.008 1.00 91.31 85 GLY A O 1
ATOM 665 N N . LYS A 1 86 ? 13.756 3.973 -8.843 1.00 92.06 86 LYS A N 1
ATOM 666 C CA . LYS A 1 86 ? 13.917 3.287 -7.550 1.00 92.06 86 LYS A CA 1
ATOM 667 C C . LYS A 1 86 ? 12.958 3.814 -6.478 1.00 92.06 86 LYS A C 1
ATOM 669 O O . LYS A 1 86 ? 12.323 3.024 -5.795 1.00 92.06 86 LYS A O 1
ATOM 674 N N . VAL A 1 87 ? 12.794 5.136 -6.383 1.00 92.75 87 VAL A N 1
ATOM 675 C CA . VAL A 1 87 ? 11.895 5.776 -5.403 1.00 92.75 87 VAL A CA 1
ATOM 676 C C . VAL A 1 87 ? 10.450 5.291 -5.557 1.00 92.75 87 VAL A C 1
ATOM 678 O O . VAL A 1 87 ? 9.783 5.016 -4.564 1.00 92.75 87 VAL A O 1
ATOM 681 N N . THR A 1 88 ? 9.962 5.146 -6.791 1.00 92.88 88 THR A N 1
ATOM 682 C CA . THR A 1 88 ? 8.615 4.624 -7.050 1.00 92.88 88 THR A CA 1
ATOM 683 C C . THR A 1 88 ? 8.510 3.158 -6.644 1.00 92.88 88 THR A C 1
ATOM 685 O O . THR A 1 88 ? 7.533 2.777 -6.011 1.00 92.88 88 THR A O 1
ATOM 688 N N . GLN A 1 89 ? 9.521 2.336 -6.940 1.00 94.50 89 GLN A N 1
ATOM 689 C CA . GLN A 1 89 ? 9.530 0.934 -6.509 1.00 94.50 89 GLN A CA 1
ATOM 690 C C . GLN A 1 89 ? 9.558 0.797 -4.982 1.00 94.50 89 GLN A C 1
ATOM 692 O O . GLN A 1 89 ? 8.807 -0.003 -4.431 1.00 94.50 89 GLN A O 1
ATOM 697 N N . ASP A 1 90 ? 10.346 1.620 -4.290 1.00 93.94 90 ASP A N 1
ATOM 698 C CA . ASP A 1 90 ? 10.390 1.642 -2.825 1.00 93.94 90 ASP A CA 1
ATOM 699 C C . ASP A 1 90 ? 9.014 2.024 -2.241 1.00 93.94 90 ASP A C 1
ATOM 701 O O . ASP A 1 90 ? 8.525 1.363 -1.325 1.00 93.94 90 ASP A O 1
ATOM 705 N N . ARG A 1 91 ? 8.324 3.017 -2.829 1.00 94.75 91 ARG A N 1
ATOM 706 C CA . ARG A 1 91 ? 6.944 3.387 -2.448 1.00 94.75 91 ARG A CA 1
ATOM 707 C C . ARG A 1 91 ? 5.947 2.256 -2.684 1.00 94.75 91 ARG A C 1
ATOM 709 O O . ARG A 1 91 ? 5.099 2.014 -1.833 1.00 94.75 91 ARG A O 1
ATOM 716 N N . ARG A 1 92 ? 6.045 1.550 -3.814 1.00 95.69 92 ARG A N 1
ATOM 717 C CA . ARG A 1 92 ? 5.186 0.397 -4.130 1.00 95.69 92 ARG A CA 1
ATOM 718 C C . ARG A 1 92 ? 5.372 -0.743 -3.128 1.00 95.69 92 ARG A C 1
ATOM 720 O O . ARG A 1 92 ? 4.389 -1.344 -2.707 1.00 95.69 92 ARG A O 1
ATOM 727 N N . ARG A 1 93 ? 6.611 -1.009 -2.703 1.00 96.38 93 ARG A N 1
ATOM 728 C CA . ARG A 1 93 ? 6.916 -2.012 -1.669 1.00 96.38 93 ARG A CA 1
ATOM 729 C C . ARG A 1 93 ? 6.370 -1.610 -0.303 1.00 96.38 93 ARG A C 1
ATOM 731 O O . ARG A 1 93 ? 5.712 -2.424 0.336 1.00 96.38 93 ARG A O 1
ATOM 738 N N . ALA A 1 94 ? 6.586 -0.360 0.109 1.00 95.00 94 ALA A N 1
ATOM 739 C CA . ALA A 1 94 ? 6.024 0.171 1.351 1.00 95.00 94 ALA A CA 1
ATOM 740 C C . ALA A 1 94 ? 4.486 0.098 1.349 1.00 95.00 94 ALA A C 1
ATOM 742 O O . ALA A 1 94 ? 3.885 -0.367 2.311 1.00 95.00 94 ALA A O 1
ATOM 743 N N . PHE A 1 95 ? 3.857 0.453 0.225 1.00 96.50 95 PHE A N 1
ATOM 744 C CA . PHE A 1 95 ? 2.413 0.340 0.034 1.00 96.50 95 PHE A CA 1
ATOM 745 C C . PHE A 1 95 ? 1.899 -1.096 0.219 1.00 96.50 95 PHE A C 1
ATOM 747 O O . PHE A 1 95 ? 0.885 -1.292 0.888 1.00 96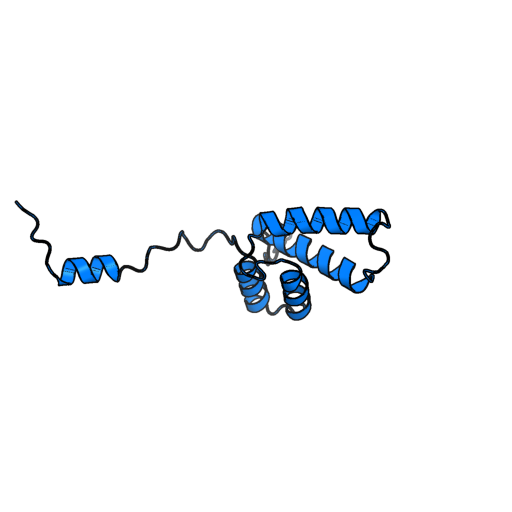.50 95 PHE A O 1
ATOM 754 N N . VAL A 1 96 ? 2.580 -2.098 -0.356 1.00 96.88 96 VAL A N 1
ATOM 755 C CA . VAL A 1 96 ? 2.210 -3.513 -0.173 1.00 96.88 96 VAL A CA 1
ATOM 756 C C . VAL A 1 96 ? 2.333 -3.915 1.292 1.00 96.88 96 VAL A C 1
ATOM 758 O O . VAL A 1 96 ? 1.376 -4.462 1.831 1.00 96.88 96 VAL A O 1
ATOM 761 N N . ALA A 1 97 ? 3.449 -3.582 1.943 1.00 95.31 97 ALA A N 1
ATOM 762 C CA . ALA A 1 97 ? 3.681 -3.918 3.346 1.00 95.31 97 ALA A CA 1
ATOM 763 C C . ALA A 1 97 ? 2.610 -3.317 4.274 1.00 95.31 97 ALA A C 1
ATOM 765 O O . ALA A 1 97 ? 2.082 -4.014 5.139 1.00 95.31 97 ALA A O 1
ATOM 766 N N . ASP A 1 98 ? 2.231 -2.054 4.057 1.00 93.31 98 ASP A N 1
ATOM 767 C CA . ASP A 1 98 ? 1.148 -1.412 4.806 1.00 93.31 98 ASP A CA 1
ATOM 768 C C . ASP A 1 98 ? -0.185 -2.144 4.610 1.00 93.31 98 ASP A C 1
ATOM 770 O O . ASP A 1 98 ? -0.897 -2.431 5.570 1.00 93.31 98 ASP A O 1
ATOM 774 N N . CYS A 1 99 ? -0.525 -2.466 3.360 1.00 94.31 99 CYS A N 1
ATOM 775 C CA . CYS A 1 99 ? -1.766 -3.154 3.021 1.00 94.31 99 CYS A CA 1
ATOM 776 C C . CYS A 1 99 ? -1.823 -4.574 3.610 1.00 94.31 99 CYS A C 1
ATOM 778 O O . CYS A 1 99 ? -2.870 -4.993 4.103 1.00 94.31 99 CYS A O 1
ATOM 780 N N . GLU A 1 100 ? -0.711 -5.308 3.584 1.00 94.12 100 GLU A N 1
ATOM 781 C CA . GLU A 1 100 ? -0.594 -6.642 4.181 1.00 94.12 100 GLU A CA 1
ATOM 782 C C . GLU A 1 100 ? -0.711 -6.587 5.705 1.00 94.12 100 GLU A C 1
ATOM 784 O O . GLU A 1 100 ? -1.459 -7.373 6.281 1.00 94.12 100 GLU A O 1
ATOM 789 N N . ALA A 1 101 ? -0.059 -5.623 6.359 1.00 89.88 101 ALA A N 1
ATOM 790 C CA . ALA A 1 101 ? -0.184 -5.419 7.800 1.00 89.88 101 ALA A CA 1
ATOM 791 C C . ALA A 1 101 ? -1.620 -5.050 8.212 1.00 89.88 101 ALA A C 1
ATOM 793 O O . ALA A 1 101 ? -2.096 -5.477 9.265 1.00 89.88 101 ALA A O 1
ATOM 794 N N . VAL A 1 102 ? -2.344 -4.301 7.371 1.00 90.19 102 VAL A N 1
ATOM 795 C CA . VAL A 1 102 ? -3.769 -4.008 7.585 1.00 90.19 102 VAL A CA 1
ATOM 796 C C . VAL A 1 102 ? -4.618 -5.278 7.500 1.00 90.19 102 VAL A C 1
ATOM 798 O O . VAL A 1 102 ? -5.419 -5.521 8.400 1.00 90.19 102 VAL A O 1
ATOM 801 N N . LEU A 1 103 ? -4.424 -6.116 6.475 1.00 88.56 103 LEU A N 1
ATOM 802 C CA . LEU A 1 103 ? -5.153 -7.389 6.357 1.00 88.56 103 LEU A CA 1
ATOM 803 C C . LEU A 1 103 ? -4.784 -8.392 7.456 1.00 88.56 103 LEU A C 1
ATOM 805 O O . LEU A 1 103 ? -5.626 -9.185 7.865 1.00 88.56 103 LEU A O 1
ATOM 809 N N . ALA A 1 104 ? -3.544 -8.355 7.941 1.00 86.88 104 ALA A N 1
ATOM 810 C CA . ALA A 1 104 ? -3.075 -9.191 9.041 1.00 86.88 104 ALA A CA 1
ATOM 811 C C . ALA A 1 104 ? -3.542 -8.696 10.422 1.00 86.88 104 ALA A C 1
ATOM 813 O O . ALA A 1 104 ? -3.283 -9.360 11.423 1.00 86.88 104 ALA A O 1
ATOM 814 N N . GLY A 1 105 ? -4.184 -7.523 10.501 1.00 83.50 105 GLY A N 1
ATOM 815 C CA . GLY A 1 105 ? -4.582 -6.907 11.768 1.00 83.50 105 GLY A CA 1
ATOM 816 C C . GLY A 1 105 ? -3.403 -6.452 12.636 1.00 83.50 105 GLY A C 1
ATOM 817 O O . GLY A 1 105 ? -3.592 -6.150 13.809 1.00 83.50 105 GLY A O 1
ATOM 818 N N . THR A 1 106 ? -2.189 -6.394 12.083 1.00 84.06 106 THR A N 1
ATOM 819 C CA . THR A 1 106 ? -0.965 -5.985 12.793 1.00 84.06 106 THR A CA 1
ATOM 820 C C . THR A 1 106 ? -0.611 -4.518 12.558 1.00 84.06 106 THR A C 1
ATOM 822 O O . THR A 1 106 ? 0.357 -3.999 13.115 1.00 84.06 106 THR A O 1
ATOM 825 N N . PHE A 1 107 ? -1.395 -3.820 11.737 1.00 80.75 107 PHE A N 1
ATOM 826 C CA . PHE A 1 107 ? -1.137 -2.432 11.395 1.00 80.75 107 PHE A CA 1
ATOM 827 C C . PHE A 1 107 ? -1.251 -1.504 12.607 1.00 80.75 107 PHE A C 1
ATOM 829 O O . PHE A 1 107 ? -2.341 -1.269 13.121 1.00 80.75 107 PHE A O 1
ATOM 836 N N . GLY A 1 108 ? -0.122 -0.924 13.025 1.00 68.50 108 GLY A N 1
ATOM 837 C CA . GLY A 1 108 ? -0.080 -0.006 14.167 1.00 68.50 108 GLY A CA 1
ATOM 838 C C . GLY A 1 108 ? -0.197 -0.686 15.534 1.00 68.50 108 GLY A C 1
ATOM 839 O O . GLY A 1 108 ? -0.428 0.008 16.517 1.00 68.50 108 GLY A O 1
ATOM 840 N N . VAL A 1 109 ? -0.035 -2.011 15.612 1.00 66.69 109 VAL A N 1
ATOM 841 C CA . VAL A 1 109 ? 0.065 -2.720 16.892 1.00 66.69 109 VAL A CA 1
ATOM 842 C C . VAL A 1 109 ? 1.473 -2.512 17.451 1.00 66.69 109 VAL A C 1
ATOM 844 O O . VAL A 1 109 ? 2.449 -3.026 16.903 1.00 66.69 109 VAL A O 1
ATOM 847 N N . GLU A 1 110 ? 1.592 -1.741 18.533 1.00 56.78 110 GLU A N 1
ATOM 848 C CA . GLU A 1 110 ? 2.817 -1.696 19.332 1.00 56.78 110 GLU A CA 1
ATOM 849 C C . GLU A 1 110 ? 2.920 -3.005 20.121 1.00 56.78 110 GLU A C 1
ATOM 851 O O . GLU A 1 110 ? 2.118 -3.277 21.013 1.00 56.78 110 GLU A O 1
ATOM 856 N N . PHE A 1 111 ? 3.892 -3.851 19.781 1.00 53.88 111 PHE A N 1
ATOM 857 C CA . PHE A 1 111 ? 4.189 -5.033 20.581 1.00 53.88 111 PHE A CA 1
ATOM 858 C C . PHE A 1 111 ? 4.864 -4.578 21.878 1.00 53.88 111 PHE A C 1
ATOM 860 O O . PHE A 1 111 ? 6.075 -4.357 21.912 1.00 53.88 111 PHE A O 1
ATOM 867 N N . THR A 1 112 ? 4.096 -4.429 22.957 1.00 45.19 112 THR A N 1
ATOM 868 C CA . THR A 1 112 ? 4.663 -4.333 24.304 1.00 45.19 112 THR A CA 1
ATOM 869 C C . THR A 1 112 ? 5.274 -5.681 24.648 1.00 45.19 112 THR A C 1
ATOM 871 O O . THR A 1 112 ? 4.570 -6.635 24.972 1.00 45.19 112 THR A O 1
ATOM 874 N N . VAL A 1 113 ? 6.594 -5.775 24.523 1.00 49.03 113 VAL A N 1
ATOM 875 C CA . VAL A 1 113 ? 7.351 -6.924 25.011 1.00 49.03 113 VAL A CA 1
ATOM 876 C C . VAL A 1 113 ? 7.344 -6.832 26.538 1.00 49.03 113 VAL A C 1
ATOM 878 O O . VAL A 1 113 ? 8.095 -6.045 27.111 1.00 49.03 113 VAL A O 1
ATOM 881 N N . GLU A 1 114 ? 6.461 -7.573 27.210 1.00 43.94 114 GLU A N 1
ATOM 882 C CA . GLU A 1 114 ? 6.611 -7.811 28.648 1.00 43.94 114 GLU A CA 1
ATOM 883 C C . GLU A 1 114 ? 7.890 -8.633 28.842 1.00 43.94 114 GLU A C 1
ATOM 885 O O . GLU A 1 114 ? 7.975 -9.795 28.443 1.00 43.94 114 GLU A O 1
ATOM 890 N N . ALA A 1 115 ? 8.925 -7.989 29.383 1.00 44.59 115 ALA A N 1
ATOM 891 C CA . ALA A 1 115 ? 10.123 -8.671 29.841 1.00 44.59 115 ALA A CA 1
ATOM 892 C C . ALA A 1 115 ? 9.744 -9.553 31.041 1.00 44.59 115 ALA A C 1
ATOM 894 O O . ALA A 1 115 ? 9.254 -9.040 32.048 1.00 44.59 115 ALA A O 1
ATOM 895 N N . ALA A 1 116 ? 9.928 -10.864 30.878 1.00 45.38 116 ALA A N 1
ATOM 896 C CA . ALA A 1 116 ? 9.759 -11.876 31.920 1.00 45.38 116 ALA A CA 1
ATOM 897 C C . ALA A 1 116 ? 10.882 -11.826 32.966 1.00 45.38 116 ALA A C 1
ATOM 899 O O . ALA A 1 116 ? 12.026 -11.473 32.589 1.00 45.38 116 ALA A O 1
#

pLDDT: mean 81.47, std 17.95, range [43.69, 97.19]

Radius of gyration: 20.62 Å; chains: 1; bounding box: 67×24×50 Å

Sequence (116 aa):
MPHEVTRDGLISALTQKPTLRPLTEPLLLRDVLAMKRQRGDNDIAGFKEVCREFAYGLNGTISGAIWAMNQWIKAADAGRQPWVGKVTQDRRRAFVADCEAVLAGTFGVEFTVEAA